Protein AF-A0A9E3R095-F1 (afdb_monomer_lite)

Secondary structure (DSSP, 8-state):
--HHHHHHHHHTT-SSSPPPTTT-HHHHSSHHHHHHHHHHHHHHHHHHHHHHHHHTT--EEEEEETTEEEEEEEEGGGTEEEEEEE-HHHHHHHHTSTTTGGGEEEEE-

Foldseek 3Di:
DDPLLLVLLCLCQPPPHRDDCVVCVVSLPDPSNVVSVVLNVVLVVLLVVLLVQVVVVAAWEWADDPQWIWIWDQDPVVRDIDIDIGHPSSVVSSCPHPNSVSRYDPVRD

Radius of gyration: 14.87 Å; chains: 1;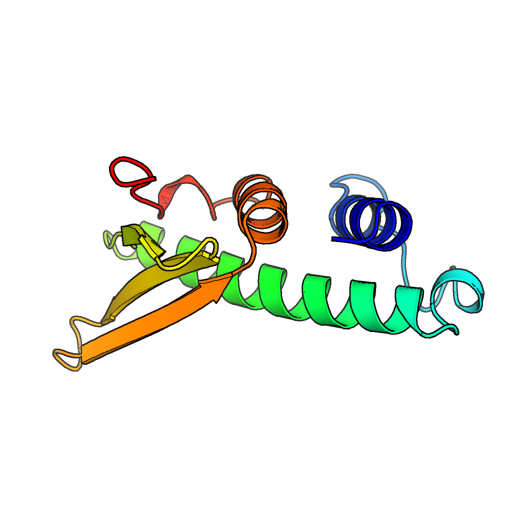 bounding box: 36×27×40 Å

Sequence (109 aa):
MDPFVRQLVERLHEAGAPMSRNKHFHAFDNPLGRQALTISKRLRAFAQVLAKLSRDGGAAKARRVDGAIEIELALPAVKGRRVTRFEPEELELLCAMPGARDALDLTAL

pLDDT: mean 89.21, std 6.06, range [69.12, 95.56]

Structure (mmCIF, N/CA/C/O backbone):
data_AF-A0A9E3R095-F1
#
_entry.id   AF-A0A9E3R095-F1
#
loop_
_atom_site.group_PDB
_atom_site.id
_atom_site.type_symbol
_atom_site.label_atom_id
_atom_site.label_alt_id
_atom_site.label_comp_id
_atom_site.label_asym_id
_atom_site.label_entity_id
_atom_site.label_seq_id
_atom_site.pdbx_PDB_ins_code
_atom_site.Cartn_x
_atom_site.Cartn_y
_atom_site.Cartn_z
_atom_site.occupancy
_atom_site.B_iso_or_equiv
_atom_site.auth_seq_id
_atom_site.auth_comp_id
_atom_site.auth_asym_id
_atom_site.auth_atom_id
_atom_site.pdbx_PDB_model_num
ATOM 1 N N . MET A 1 1 ? 2.515 -12.180 -8.408 1.00 89.69 1 MET A N 1
ATOM 2 C CA . MET A 1 1 ? 2.831 -10.987 -9.242 1.00 89.69 1 MET A CA 1
ATOM 3 C C . MET A 1 1 ? 3.909 -11.332 -10.271 1.00 89.69 1 MET A C 1
ATOM 5 O O . MET A 1 1 ? 4.797 -12.107 -9.948 1.00 89.69 1 MET A O 1
ATOM 9 N N . ASP A 1 2 ? 3.857 -10.771 -11.485 1.00 94.06 2 ASP A N 1
ATOM 10 C CA . ASP A 1 2 ? 4.937 -10.927 -12.476 1.00 94.06 2 ASP A CA 1
ATOM 11 C C . ASP A 1 2 ? 6.267 -10.300 -11.969 1.00 94.06 2 ASP A C 1
ATOM 13 O O . ASP A 1 2 ? 6.241 -9.164 -11.477 1.00 94.06 2 ASP A O 1
ATOM 17 N N . PRO A 1 3 ? 7.425 -10.991 -12.058 1.00 93.69 3 PRO A N 1
ATOM 18 C CA . PRO A 1 3 ? 8.695 -10.485 -11.524 1.00 93.69 3 PRO A CA 1
ATOM 19 C C . PRO A 1 3 ? 9.166 -9.161 -12.140 1.00 93.69 3 PRO A C 1
ATOM 21 O O . PRO A 1 3 ? 9.710 -8.315 -11.428 1.00 93.69 3 PRO A O 1
ATOM 24 N N . PHE A 1 4 ? 8.930 -8.945 -13.438 1.00 91.56 4 PHE A N 1
ATOM 25 C CA . PHE A 1 4 ? 9.289 -7.695 -14.109 1.00 91.56 4 PHE A CA 1
ATOM 26 C C . PHE A 1 4 ? 8.412 -6.542 -13.611 1.00 91.56 4 PHE A C 1
ATOM 28 O O . PHE A 1 4 ? 8.914 -5.454 -13.319 1.00 91.56 4 PHE A O 1
ATOM 35 N N . VAL A 1 5 ? 7.112 -6.793 -13.422 1.00 94.00 5 VAL A N 1
ATOM 36 C CA . VAL A 1 5 ? 6.195 -5.823 -12.799 1.00 94.00 5 VAL A CA 1
ATOM 37 C C . VAL A 1 5 ? 6.659 -5.465 -11.389 1.00 94.00 5 VAL A C 1
ATOM 39 O O . VAL A 1 5 ? 6.720 -4.277 -11.065 1.00 94.00 5 VAL A O 1
ATOM 42 N N . ARG A 1 6 ? 7.030 -6.457 -10.567 1.00 94.38 6 ARG A N 1
ATOM 43 C CA . ARG A 1 6 ? 7.548 -6.219 -9.210 1.00 94.38 6 ARG A CA 1
ATOM 44 C C . ARG A 1 6 ? 8.770 -5.305 -9.236 1.00 94.38 6 ARG A C 1
ATOM 46 O O . ARG A 1 6 ? 8.768 -4.272 -8.567 1.00 94.38 6 ARG A O 1
ATOM 53 N N . GLN A 1 7 ? 9.765 -5.641 -10.054 1.00 92.50 7 GLN A N 1
ATOM 54 C CA . GLN A 1 7 ? 10.998 -4.866 -10.173 1.00 92.50 7 GLN A CA 1
ATOM 55 C C . GLN A 1 7 ? 10.721 -3.420 -10.608 1.00 92.50 7 GLN A C 1
ATOM 57 O O . GLN A 1 7 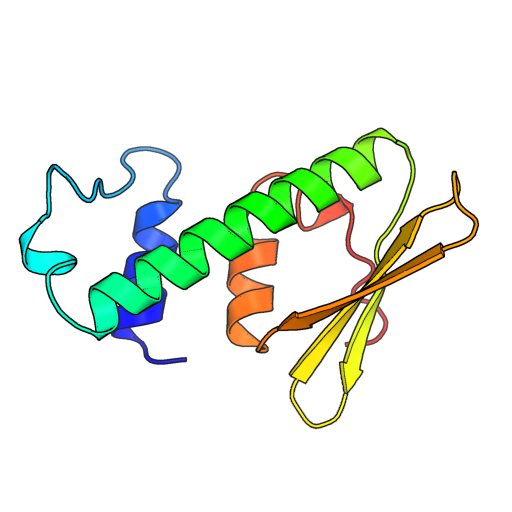? 11.298 -2.483 -10.057 1.00 92.50 7 GLN A O 1
ATOM 62 N N . LEU A 1 8 ? 9.804 -3.206 -11.559 1.00 93.06 8 LEU A N 1
ATOM 63 C CA . LEU A 1 8 ? 9.395 -1.857 -11.956 1.00 93.06 8 LEU A CA 1
ATOM 64 C C . LEU A 1 8 ? 8.735 -1.089 -10.804 1.00 93.06 8 LEU A C 1
ATOM 66 O O . LEU A 1 8 ? 9.005 0.101 -10.637 1.00 93.06 8 LEU A O 1
ATOM 70 N N . VAL A 1 9 ? 7.886 -1.738 -10.000 1.00 93.44 9 VAL A N 1
ATOM 71 C CA . VAL A 1 9 ? 7.260 -1.098 -8.833 1.00 93.44 9 VAL A CA 1
ATOM 72 C C . VAL A 1 9 ? 8.304 -0.725 -7.782 1.00 93.44 9 VAL A C 1
ATOM 74 O O . VAL A 1 9 ? 8.246 0.389 -7.264 1.00 93.44 9 VAL A O 1
ATOM 77 N N . GLU A 1 10 ? 9.276 -1.588 -7.497 1.00 92.25 10 GLU A N 1
ATOM 78 C CA . GLU A 1 10 ? 10.378 -1.293 -6.568 1.00 92.25 10 GLU A CA 1
ATOM 79 C C . GLU A 1 10 ? 11.201 -0.089 -7.055 1.00 92.25 10 GLU A C 1
ATOM 81 O O . GLU A 1 10 ? 11.386 0.882 -6.320 1.00 92.25 10 GLU A O 1
ATOM 86 N N . ARG A 1 11 ? 11.586 -0.073 -8.339 1.00 90.94 11 ARG A N 1
ATOM 87 C CA . ARG A 1 11 ? 12.321 1.045 -8.962 1.00 90.94 11 ARG A CA 1
ATOM 88 C C . ARG A 1 11 ? 11.542 2.361 -8.986 1.00 90.94 11 ARG A C 1
ATOM 90 O O . ARG A 1 11 ? 12.141 3.435 -8.984 1.00 90.94 11 ARG A O 1
ATOM 97 N N . LEU A 1 12 ? 10.211 2.309 -9.005 1.00 89.69 12 LEU A N 1
ATOM 98 C CA . LEU A 1 12 ? 9.351 3.494 -8.902 1.00 89.69 12 LEU A CA 1
ATOM 99 C C . LEU A 1 12 ? 9.322 4.105 -7.487 1.00 89.69 12 LEU A C 1
ATOM 101 O O . LEU A 1 12 ? 8.856 5.239 -7.341 1.00 89.69 12 LEU A O 1
ATOM 105 N N . HIS A 1 13 ? 9.784 3.379 -6.462 1.00 86.38 13 HIS A N 1
ATOM 106 C CA . HIS A 1 13 ? 9.791 3.811 -5.056 1.00 86.38 13 HIS A CA 1
ATOM 107 C C . HIS A 1 13 ? 11.197 3.917 -4.445 1.00 86.38 13 HIS A C 1
ATOM 109 O O . HIS A 1 13 ? 11.322 4.216 -3.260 1.00 86.38 13 HIS A O 1
ATOM 115 N N . GLU A 1 14 ? 12.250 3.716 -5.236 1.00 85.19 14 GLU A N 1
ATOM 116 C CA . GLU A 1 14 ? 13.641 3.833 -4.797 1.00 85.19 14 GLU A CA 1
ATOM 117 C C . GLU A 1 14 ? 13.956 5.264 -4.307 1.00 85.19 14 GLU A C 1
ATOM 119 O O . GLU A 1 14 ? 13.746 6.242 -5.028 1.00 85.19 14 GLU A O 1
ATOM 124 N N . ALA A 1 15 ? 14.460 5.396 -3.073 1.00 69.12 15 ALA A N 1
ATOM 125 C CA . ALA A 1 15 ? 14.556 6.672 -2.350 1.00 69.12 15 ALA A CA 1
ATOM 126 C C . ALA A 1 15 ? 15.604 7.674 -2.891 1.00 69.12 15 ALA A C 1
ATOM 128 O O . ALA A 1 15 ? 15.653 8.806 -2.419 1.00 69.12 15 ALA A O 1
ATOM 129 N N . GLY A 1 16 ? 16.425 7.295 -3.877 1.00 70.88 16 GLY A N 1
ATOM 130 C CA . GLY A 1 16 ? 17.493 8.150 -4.421 1.00 70.88 16 GLY A CA 1
ATOM 131 C C . GLY A 1 16 ? 17.308 8.584 -5.877 1.00 70.88 16 GLY A C 1
ATOM 132 O O . GLY A 1 16 ? 17.678 9.696 -6.246 1.00 70.88 16 GLY A O 1
ATOM 133 N N . ALA A 1 17 ? 16.732 7.726 -6.718 1.00 69.31 17 ALA A N 1
ATOM 134 C CA . ALA A 1 17 ? 16.595 7.982 -8.151 1.00 69.31 17 ALA A CA 1
ATOM 135 C C . ALA A 1 17 ? 15.422 7.180 -8.737 1.00 69.31 17 ALA A C 1
ATOM 137 O O . ALA A 1 17 ? 15.639 6.250 -9.517 1.00 69.31 17 ALA A O 1
ATOM 138 N N . PRO A 1 18 ? 14.170 7.509 -8.375 1.00 77.50 18 PRO A N 1
ATOM 139 C CA . PRO A 1 18 ? 13.028 6.743 -8.842 1.00 77.50 18 PRO A CA 1
ATOM 140 C C . PRO A 1 18 ? 12.947 6.792 -10.369 1.00 77.50 18 PRO A C 1
ATOM 142 O O . PRO A 1 18 ? 13.115 7.850 -10.995 1.00 77.50 18 PRO A O 1
ATOM 145 N N . MET A 1 19 ? 12.642 5.649 -10.985 1.00 83.25 19 MET A N 1
ATOM 146 C CA . MET A 1 19 ? 12.341 5.628 -12.412 1.00 83.25 19 MET A CA 1
ATOM 147 C C . MET A 1 19 ? 11.176 6.580 -12.694 1.00 83.25 19 MET A C 1
ATOM 149 O O . MET A 1 19 ? 10.122 6.523 -12.072 1.00 83.25 19 MET A O 1
ATOM 153 N N . SER A 1 20 ? 11.347 7.470 -13.667 1.00 79.06 20 SER A N 1
ATOM 154 C CA . SER A 1 20 ? 10.254 8.311 -14.158 1.00 79.06 20 SER A CA 1
ATOM 155 C C . SER A 1 20 ? 9.697 7.735 -15.447 1.00 79.06 20 SER A C 1
ATOM 157 O O . SER A 1 20 ? 10.471 7.416 -16.353 1.00 79.06 20 SER A O 1
ATOM 159 N N . ARG A 1 21 ? 8.363 7.695 -15.568 1.00 79.00 21 ARG A N 1
ATOM 160 C CA . ARG A 1 21 ? 7.680 7.363 -16.827 1.00 79.00 21 ARG A CA 1
ATOM 161 C C . ARG A 1 21 ? 8.186 8.220 -17.982 1.00 79.00 21 ARG A C 1
ATOM 163 O O . ARG A 1 21 ? 8.407 7.711 -19.069 1.00 79.00 21 ARG A O 1
ATOM 170 N N . ASN A 1 22 ? 8.380 9.514 -17.737 1.00 81.75 22 ASN A N 1
ATOM 171 C CA . ASN A 1 22 ? 8.764 10.458 -18.784 1.00 81.75 22 ASN A CA 1
ATOM 172 C C . ASN A 1 22 ? 10.215 10.251 -19.240 1.00 81.75 22 ASN A C 1
ATOM 174 O O . ASN A 1 22 ? 10.517 10.492 -20.400 1.00 81.75 22 ASN A O 1
ATOM 178 N N . LYS A 1 23 ? 11.100 9.780 -18.349 1.00 82.81 23 LYS A N 1
ATOM 179 C CA . LYS A 1 23 ? 12.498 9.462 -18.692 1.00 82.81 23 LYS A CA 1
ATOM 180 C C . LYS A 1 23 ? 12.658 8.065 -19.302 1.00 82.81 23 LYS A C 1
ATOM 182 O O . LYS A 1 23 ? 13.569 7.853 -20.087 1.00 82.81 23 LYS A O 1
ATOM 187 N N . HIS A 1 24 ? 11.772 7.129 -18.962 1.00 85.62 24 HIS A N 1
ATOM 188 C CA . HIS A 1 24 ? 11.864 5.720 -19.359 1.00 85.62 24 HIS A CA 1
ATOM 189 C C . HIS A 1 24 ? 10.598 5.261 -20.089 1.00 85.62 24 HIS A C 1
ATOM 191 O O . HIS A 1 24 ? 10.035 4.220 -19.760 1.00 85.62 24 HIS A O 1
ATOM 197 N N . PHE A 1 25 ? 10.125 6.048 -21.060 1.00 85.00 25 PHE A N 1
ATOM 198 C CA . PHE A 1 25 ? 8.856 5.801 -21.752 1.00 85.00 25 PHE A CA 1
ATOM 199 C C . PHE A 1 25 ? 8.726 4.356 -22.260 1.00 85.00 25 PHE A C 1
ATOM 201 O O . PHE A 1 25 ? 7.742 3.693 -21.948 1.00 85.00 25 PHE A O 1
ATOM 208 N N . HIS A 1 26 ? 9.754 3.831 -22.934 1.00 85.06 26 HIS A N 1
ATOM 209 C CA . HIS A 1 26 ? 9.751 2.471 -23.488 1.00 85.06 26 HIS A CA 1
ATOM 210 C C . HIS A 1 26 ? 9.582 1.365 -22.435 1.00 85.06 26 HIS A C 1
ATOM 212 O O . HIS A 1 26 ? 8.958 0.345 -22.715 1.00 85.06 26 HIS A O 1
ATOM 218 N N . ALA A 1 27 ? 10.069 1.572 -21.206 1.00 82.12 27 ALA A N 1
ATOM 219 C CA . ALA A 1 27 ? 9.875 0.615 -20.116 1.00 82.12 27 ALA A CA 1
ATOM 220 C C . ALA A 1 27 ? 8.402 0.534 -19.671 1.00 82.12 27 ALA A C 1
ATOM 222 O O . ALA A 1 27 ? 7.970 -0.488 -19.139 1.00 82.12 27 ALA A O 1
ATOM 223 N N . PHE A 1 28 ? 7.626 1.597 -19.912 1.00 87.88 28 PHE A N 1
ATOM 224 C CA . PHE A 1 28 ? 6.226 1.712 -19.505 1.00 87.88 28 PHE A CA 1
ATOM 225 C C . PHE A 1 28 ? 5.219 1.627 -20.657 1.00 87.88 28 PHE A C 1
ATOM 227 O O . PHE A 1 28 ? 4.024 1.483 -20.394 1.00 87.88 28 PHE A O 1
ATOM 234 N N . ASP A 1 29 ? 5.666 1.684 -21.913 1.00 89.88 29 ASP A N 1
ATOM 235 C CA . ASP A 1 29 ? 4.802 1.572 -23.092 1.00 89.88 29 ASP A CA 1
ATOM 236 C C . ASP A 1 29 ? 4.550 0.115 -23.511 1.00 89.88 29 ASP A C 1
ATOM 238 O O . ASP A 1 29 ? 4.675 -0.284 -24.662 1.00 89.88 29 ASP A O 1
ATOM 242 N N . ASN A 1 30 ? 4.212 -0.711 -22.527 1.00 91.75 30 ASN A N 1
ATOM 243 C CA 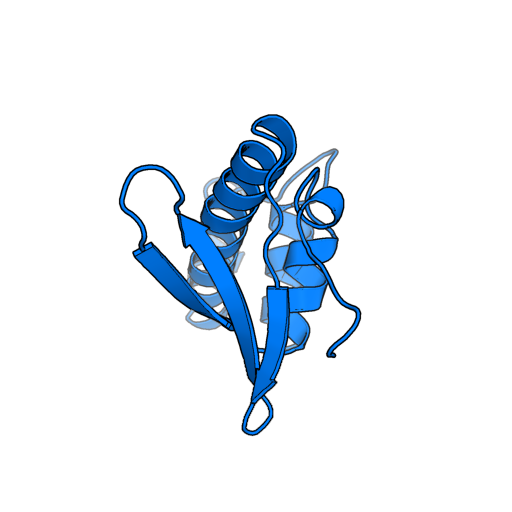. ASN A 1 30 ? 3.793 -2.096 -22.702 1.00 91.75 30 ASN A CA 1
ATOM 244 C C . ASN A 1 30 ? 2.797 -2.468 -21.581 1.00 91.75 3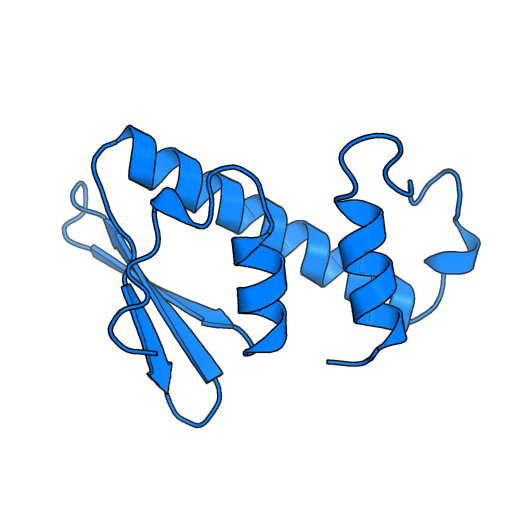0 ASN A C 1
ATOM 246 O O . ASN A 1 30 ? 2.699 -1.737 -20.585 1.00 91.75 30 ASN A O 1
ATOM 250 N N . PRO A 1 31 ? 2.034 -3.572 -21.707 1.00 94.88 31 PRO A N 1
ATOM 251 C CA . PRO A 1 31 ? 1.024 -3.947 -20.714 1.00 94.88 31 PRO A CA 1
ATOM 252 C C . PRO A 1 31 ? 1.572 -4.086 -19.285 1.00 94.88 31 PRO A C 1
ATOM 254 O O . PRO A 1 31 ? 0.968 -3.555 -18.352 1.00 94.88 31 PRO A O 1
ATOM 257 N N . LEU A 1 32 ? 2.743 -4.710 -19.114 1.00 93.56 32 LEU A N 1
ATOM 258 C CA . LEU A 1 32 ? 3.371 -4.924 -17.804 1.00 93.56 32 LEU A CA 1
ATOM 259 C C . LEU A 1 32 ? 3.828 -3.604 -17.168 1.00 93.56 32 LEU A C 1
ATOM 261 O O . LEU A 1 32 ? 3.612 -3.358 -15.983 1.00 93.56 32 LEU A O 1
ATOM 265 N N . GLY A 1 33 ? 4.385 -2.696 -17.965 1.00 92.81 33 GLY A N 1
ATOM 266 C CA . GLY A 1 33 ? 4.766 -1.362 -17.519 1.00 92.81 33 GLY A CA 1
ATOM 267 C C . GLY A 1 33 ? 3.565 -0.519 -17.077 1.00 92.81 33 GLY A C 1
ATOM 268 O O . GLY A 1 33 ? 3.598 0.129 -16.026 1.00 92.81 33 GLY A O 1
ATOM 269 N N . ARG A 1 34 ? 2.453 -0.570 -17.821 1.00 93.56 34 ARG A N 1
ATOM 270 C CA . ARG A 1 34 ? 1.192 0.092 -17.429 1.00 93.56 34 ARG A CA 1
ATOM 271 C C . ARG A 1 34 ? 0.601 -0.518 -16.154 1.00 93.56 34 ARG A C 1
ATOM 273 O O . ARG A 1 34 ? 0.089 0.220 -15.304 1.00 93.56 34 ARG A O 1
ATOM 280 N N . GLN A 1 35 ? 0.713 -1.836 -15.987 1.00 94.88 35 GLN A N 1
ATOM 281 C CA . GLN A 1 35 ? 0.327 -2.533 -14.761 1.00 94.88 35 GLN A CA 1
ATOM 282 C C . GLN A 1 35 ? 1.175 -2.071 -13.567 1.00 94.88 35 GLN A C 1
ATOM 284 O O . GLN A 1 35 ? 0.608 -1.681 -12.544 1.00 94.88 35 GLN A O 1
ATOM 289 N N . ALA A 1 36 ? 2.502 -2.005 -13.710 1.00 94.69 36 ALA A N 1
ATOM 290 C CA . ALA A 1 36 ? 3.404 -1.516 -12.665 1.00 94.69 36 ALA A CA 1
ATOM 291 C C . ALA A 1 36 ? 3.065 -0.080 -12.230 1.00 94.69 36 ALA A C 1
ATOM 293 O O . ALA A 1 36 ? 2.999 0.212 -11.036 1.00 94.69 36 ALA A O 1
ATOM 294 N N . LEU A 1 37 ? 2.758 0.815 -13.178 1.00 93.56 37 LEU A N 1
ATOM 295 C CA . LEU A 1 37 ? 2.307 2.177 -12.861 1.00 93.56 37 LEU A CA 1
ATOM 296 C C . LEU A 1 37 ? 0.986 2.193 -12.085 1.00 93.56 37 LEU A C 1
ATOM 298 O O . LEU A 1 37 ? 0.814 3.014 -11.183 1.00 93.56 37 LEU A O 1
ATOM 302 N N . THR A 1 38 ? 0.050 1.313 -12.436 1.00 94.69 38 THR A N 1
ATOM 303 C CA . THR A 1 38 ? -1.255 1.214 -11.767 1.00 94.69 38 THR A CA 1
ATOM 304 C C . THR A 1 38 ? -1.094 0.732 -10.328 1.00 94.69 38 THR A C 1
ATOM 306 O O . THR A 1 38 ? -1.598 1.377 -9.405 1.00 94.69 38 THR A O 1
ATOM 309 N N . ILE A 1 39 ? -0.319 -0.338 -10.127 1.00 94.94 39 ILE A N 1
ATOM 310 C CA . ILE A 1 39 ? 0.010 -0.872 -8.801 1.00 94.94 39 ILE A CA 1
ATOM 311 C C . ILE A 1 39 ? 0.737 0.195 -7.980 1.00 94.94 39 ILE A C 1
ATOM 313 O O . ILE A 1 39 ? 0.291 0.520 -6.884 1.00 94.94 39 ILE A O 1
ATOM 317 N N . SER A 1 40 ? 1.782 0.818 -8.533 1.00 93.81 40 SER A N 1
ATOM 318 C CA . SER A 1 40 ? 2.559 1.858 -7.847 1.00 93.81 40 SER A CA 1
ATOM 319 C C . SER A 1 40 ? 1.690 3.024 -7.375 1.00 93.81 40 SER A C 1
ATOM 321 O O . SER A 1 40 ? 1.776 3.423 -6.214 1.00 93.81 40 SER A O 1
ATOM 323 N N . LYS A 1 41 ? 0.812 3.552 -8.238 1.00 93.44 41 LYS A N 1
ATOM 324 C CA . LYS A 1 41 ? -0.104 4.642 -7.867 1.00 93.44 41 LYS A CA 1
ATOM 325 C C . LYS A 1 41 ? -1.036 4.238 -6.729 1.00 93.44 41 LYS A C 1
ATOM 327 O O . LYS A 1 41 ? -1.203 5.010 -5.786 1.00 93.44 41 LYS A O 1
ATOM 332 N N . ARG A 1 42 ? -1.630 3.043 -6.811 1.00 94.81 42 ARG A N 1
ATOM 333 C CA . ARG A 1 42 ? -2.542 2.529 -5.783 1.00 94.81 42 ARG A CA 1
ATOM 334 C C . ARG A 1 42 ? -1.821 2.328 -4.450 1.00 94.81 42 ARG A C 1
ATOM 336 O O . ARG A 1 42 ? -2.325 2.790 -3.431 1.00 94.81 42 ARG A O 1
ATOM 343 N N . LEU A 1 43 ? -0.646 1.693 -4.462 1.00 94.56 43 LEU A N 1
ATOM 344 C CA . LEU A 1 43 ? 0.152 1.454 -3.258 1.00 94.56 43 LEU A CA 1
ATOM 345 C C . LEU A 1 43 ? 0.575 2.767 -2.597 1.00 94.56 43 LEU A C 1
ATOM 347 O O . LEU A 1 43 ? 0.374 2.928 -1.400 1.00 94.56 43 LEU A O 1
ATOM 351 N N . ARG A 1 44 ? 1.050 3.747 -3.374 1.00 93.38 44 ARG A N 1
ATOM 352 C CA . ARG A 1 44 ? 1.408 5.073 -2.851 1.00 93.38 44 ARG A CA 1
ATOM 353 C C . ARG A 1 44 ? 0.221 5.782 -2.205 1.00 93.38 44 ARG A C 1
ATOM 355 O O . ARG A 1 44 ? 0.357 6.328 -1.114 1.00 93.38 44 ARG A O 1
ATOM 362 N N . ALA A 1 45 ? -0.935 5.779 -2.869 1.00 92.94 45 ALA A N 1
ATOM 363 C CA . ALA A 1 45 ? -2.144 6.388 -2.321 1.00 92.94 45 ALA A CA 1
ATOM 364 C C . ALA A 1 45 ? -2.563 5.711 -1.006 1.00 92.94 45 ALA A C 1
ATOM 366 O O . ALA A 1 45 ? -2.931 6.389 -0.050 1.00 92.94 45 ALA A O 1
ATOM 367 N N . PHE A 1 46 ? -2.461 4.383 -0.929 1.00 94.44 46 PHE A N 1
ATOM 368 C CA . PHE A 1 46 ? -2.795 3.641 0.283 1.00 94.44 46 PHE A CA 1
ATOM 369 C C . PHE A 1 46 ? -1.766 3.844 1.405 1.00 94.44 46 PHE A C 1
ATOM 371 O O . PHE A 1 46 ? -2.153 4.067 2.548 1.00 94.44 46 PHE A O 1
ATOM 378 N N . ALA A 1 47 ? -0.470 3.875 1.089 1.00 93.69 47 ALA A N 1
ATOM 379 C CA . ALA A 1 47 ? 0.596 4.198 2.037 1.00 93.69 47 ALA A CA 1
ATOM 380 C C . ALA A 1 47 ? 0.395 5.583 2.670 1.00 93.69 47 ALA A C 1
ATOM 382 O O . ALA A 1 47 ? 0.550 5.737 3.875 1.00 93.69 47 ALA A O 1
ATOM 383 N N . GLN A 1 48 ? -0.032 6.583 1.889 1.00 92.81 48 GLN A N 1
ATOM 384 C CA . GLN A 1 48 ? -0.377 7.908 2.420 1.00 92.81 48 GLN A CA 1
ATOM 385 C C . GLN A 1 48 ? -1.562 7.862 3.394 1.00 92.81 48 GLN A C 1
ATOM 387 O O . GLN A 1 48 ? -1.562 8.578 4.397 1.00 92.81 48 GLN A O 1
ATOM 392 N N . VAL A 1 49 ? -2.563 7.018 3.119 1.00 92.25 49 VAL A N 1
ATOM 393 C CA . VAL A 1 49 ? -3.695 6.796 4.031 1.00 92.25 49 VAL A CA 1
ATOM 394 C C . VAL A 1 49 ? -3.223 6.141 5.328 1.00 92.25 49 VAL A C 1
ATOM 396 O O . VAL A 1 49 ? -3.595 6.615 6.396 1.00 92.25 49 VAL A O 1
ATOM 399 N N . LEU A 1 50 ? -2.377 5.112 5.249 1.00 92.12 50 LEU A N 1
ATOM 400 C CA . LEU A 1 50 ? -1.802 4.439 6.418 1.00 92.12 50 LEU A CA 1
ATOM 401 C C . LEU A 1 50 ? -0.936 5.386 7.255 1.00 92.12 50 LEU A C 1
ATOM 403 O O . LEU A 1 50 ? -1.142 5.501 8.459 1.00 92.12 50 LEU A O 1
ATOM 407 N N . ALA A 1 51 ? -0.048 6.149 6.621 1.00 91.19 51 ALA A N 1
ATOM 408 C CA . ALA A 1 51 ? 0.783 7.132 7.309 1.00 91.19 51 ALA A CA 1
ATOM 409 C C . ALA A 1 51 ? -0.060 8.227 7.988 1.00 91.19 51 ALA A C 1
ATOM 411 O O . ALA A 1 51 ? 0.273 8.699 9.074 1.00 91.19 51 ALA A O 1
ATOM 412 N N . LYS A 1 52 ? -1.177 8.646 7.375 1.00 90.31 52 LYS A N 1
ATOM 413 C CA . LYS A 1 52 ? -2.135 9.544 8.031 1.00 90.31 52 LYS A CA 1
ATOM 414 C C . LYS A 1 52 ? -2.803 8.861 9.227 1.00 90.31 52 LYS A C 1
ATOM 416 O O . LYS A 1 52 ? -2.826 9.449 10.299 1.00 90.31 52 LYS A O 1
ATOM 421 N N . LEU A 1 53 ? -3.291 7.635 9.051 1.00 88.75 53 LEU A N 1
ATOM 422 C CA . LEU A 1 53 ? -3.952 6.868 10.104 1.00 88.75 53 LEU A CA 1
ATOM 423 C C . LEU A 1 53 ? -3.049 6.699 11.334 1.00 88.75 53 LEU A C 1
ATOM 425 O O . LEU A 1 53 ? -3.507 6.943 12.443 1.00 88.75 53 LEU A O 1
ATOM 429 N N . SER A 1 54 ? -1.773 6.360 11.129 1.00 88.50 54 SER A N 1
ATOM 430 C CA . SER A 1 54 ? -0.782 6.240 12.206 1.00 88.50 54 SER A CA 1
ATOM 431 C C . SER A 1 54 ? -0.548 7.572 12.929 1.00 88.50 54 SER A C 1
ATOM 433 O O . SER A 1 54 ? -0.583 7.611 14.157 1.00 88.50 54 SER A O 1
ATOM 435 N N . ARG A 1 55 ? -0.402 8.690 12.196 1.00 88.88 55 ARG A N 1
ATOM 436 C CA . ARG A 1 55 ? -0.280 10.031 12.807 1.00 88.88 55 ARG A CA 1
ATOM 437 C C . ARG A 1 55 ? -1.502 10.428 13.635 1.00 88.88 55 ARG A C 1
ATOM 439 O O . ARG A 1 55 ? -1.345 11.111 14.641 1.00 88.88 55 ARG A O 1
ATOM 446 N N . ASP A 1 56 ? -2.685 9.980 13.231 1.00 87.50 56 ASP A N 1
ATOM 447 C CA . ASP A 1 56 ? -3.943 10.217 13.943 1.00 87.50 56 ASP A CA 1
ATOM 448 C C . ASP A 1 56 ? -4.149 9.222 15.118 1.00 87.50 56 ASP A C 1
ATOM 450 O O . ASP A 1 56 ? -5.201 9.225 15.756 1.00 87.50 56 ASP A O 1
ATOM 454 N N . GLY A 1 57 ? -3.161 8.361 15.414 1.00 84.88 57 GLY A N 1
ATOM 455 C CA . GLY A 1 57 ? -3.198 7.372 16.501 1.00 84.88 57 GLY A CA 1
ATOM 456 C C . GLY A 1 57 ? -4.018 6.114 16.194 1.00 84.88 57 GLY A C 1
ATOM 457 O O . GLY A 1 57 ? -4.334 5.342 17.098 1.00 84.88 57 GLY A O 1
ATOM 458 N N . GLY A 1 58 ? -4.403 5.913 14.934 1.00 85.38 58 GLY A N 1
ATOM 459 C CA . GLY A 1 58 ? -5.142 4.745 14.471 1.00 85.38 58 GLY A CA 1
ATOM 460 C C . GLY A 1 58 ? -4.240 3.619 13.964 1.00 85.38 58 GLY A C 1
ATOM 461 O O . GLY A 1 58 ? -3.069 3.816 13.650 1.00 85.38 58 GLY A O 1
ATOM 462 N N . ALA A 1 59 ? -4.832 2.435 13.814 1.00 87.19 59 ALA A N 1
ATOM 463 C CA . ALA A 1 59 ? -4.187 1.269 13.222 1.00 87.19 59 ALA A CA 1
ATOM 464 C C . ALA A 1 59 ? -5.129 0.563 12.239 1.00 87.19 59 ALA A C 1
ATOM 466 O O . ALA A 1 59 ? -6.355 0.559 12.402 1.00 87.19 59 ALA A O 1
ATOM 467 N N . ALA A 1 60 ? -4.538 -0.029 11.211 1.00 92.62 60 ALA A N 1
ATOM 468 C CA . ALA A 1 60 ? -5.178 -0.876 10.224 1.00 92.62 60 ALA A CA 1
ATOM 469 C C . ALA A 1 60 ? -4.878 -2.339 10.544 1.00 92.62 60 ALA A C 1
ATOM 471 O O . ALA A 1 60 ? -3.761 -2.664 10.934 1.00 92.62 60 ALA A O 1
ATOM 472 N N . LYS A 1 61 ? -5.848 -3.231 10.355 1.00 93.88 61 LYS A N 1
ATOM 473 C CA . LYS A 1 61 ? -5.661 -4.666 10.602 1.00 93.88 61 LYS A CA 1
ATOM 474 C C . LYS A 1 61 ? -5.482 -5.398 9.289 1.00 93.88 61 LYS A C 1
ATOM 476 O O . LYS A 1 61 ? -6.351 -5.293 8.425 1.00 93.88 61 LYS A O 1
ATOM 481 N N . ALA A 1 62 ? -4.389 -6.135 9.148 1.00 93.94 62 ALA A N 1
ATOM 482 C CA . ALA A 1 62 ? -4.165 -7.014 8.013 1.00 93.94 62 ALA A CA 1
ATOM 483 C C . ALA A 1 62 ? -4.514 -8.456 8.400 1.00 93.94 62 ALA A C 1
ATOM 485 O O . ALA A 1 62 ? -4.142 -8.922 9.476 1.00 93.94 62 ALA A O 1
ATOM 486 N N . ARG A 1 63 ? -5.235 -9.162 7.529 1.00 94.19 63 ARG A N 1
ATOM 487 C CA . ARG A 1 63 ? -5.558 -10.584 7.701 1.00 94.19 63 ARG A CA 1
ATOM 488 C C . ARG A 1 63 ? -5.536 -11.317 6.370 1.00 94.19 63 ARG A C 1
ATOM 490 O O . ARG A 1 63 ? -5.823 -10.719 5.331 1.00 94.19 63 ARG A O 1
ATOM 497 N N . ARG A 1 64 ? -5.260 -12.618 6.402 1.00 93.94 64 ARG A N 1
ATOM 498 C CA . ARG A 1 64 ? -5.321 -13.468 5.210 1.00 93.94 64 ARG A CA 1
ATOM 499 C C . ARG A 1 64 ? -6.729 -14.032 5.000 1.00 93.94 64 ARG A C 1
ATOM 501 O O . ARG A 1 64 ? -7.310 -14.596 5.923 1.00 93.94 64 ARG A O 1
ATOM 508 N N . VAL A 1 65 ? -7.277 -13.876 3.795 1.00 93.00 65 VAL A N 1
ATOM 509 C CA . VAL A 1 65 ? -8.612 -14.360 3.395 1.00 93.00 65 VAL A CA 1
ATOM 510 C C . VAL A 1 65 ? -8.527 -14.907 1.975 1.00 93.00 65 VAL A C 1
ATOM 512 O O . VAL A 1 65 ? -8.137 -14.182 1.064 1.00 93.00 65 VAL A O 1
ATOM 515 N N . ASP A 1 66 ? -8.865 -16.185 1.791 1.00 90.69 66 ASP A N 1
ATOM 516 C CA . ASP A 1 66 ? -8.892 -16.864 0.484 1.00 90.69 66 ASP A CA 1
ATOM 517 C C . ASP A 1 66 ? -7.606 -16.681 -0.348 1.00 90.69 66 ASP A C 1
ATOM 519 O O . ASP A 1 66 ? -7.636 -16.488 -1.560 1.00 90.69 66 ASP A O 1
ATOM 523 N N . GLY A 1 67 ? -6.447 -16.702 0.320 1.00 87.75 67 GLY A N 1
ATOM 524 C CA . GLY A 1 67 ? -5.135 -16.526 -0.313 1.00 87.75 67 GLY A CA 1
ATOM 525 C C . GLY A 1 67 ? -4.692 -15.070 -0.498 1.00 87.75 67 GLY A C 1
ATOM 526 O O . GLY A 1 67 ? -3.487 -14.842 -0.602 1.00 87.75 67 GLY A O 1
ATOM 527 N N . ALA A 1 68 ? -5.615 -14.108 -0.427 1.00 92.62 68 ALA A N 1
ATOM 528 C CA . ALA A 1 68 ? -5.351 -12.673 -0.491 1.00 92.62 68 ALA A CA 1
ATOM 529 C C . ALA A 1 68 ? -5.176 -12.048 0.904 1.00 92.62 68 ALA A C 1
ATOM 531 O O . ALA A 1 68 ? -5.487 -12.653 1.933 1.00 92.62 68 ALA A O 1
ATOM 532 N N . ILE A 1 69 ? -4.694 -10.807 0.939 1.00 95.06 69 ILE A N 1
ATOM 533 C CA . ILE A 1 69 ? -4.578 -9.991 2.146 1.00 95.06 69 ILE A CA 1
ATOM 534 C C . ILE A 1 69 ? -5.696 -8.953 2.175 1.00 95.06 69 ILE A C 1
ATOM 536 O O . ILE A 1 69 ? -5.797 -8.098 1.298 1.00 95.06 69 ILE A O 1
ATOM 540 N N . GLU A 1 70 ? -6.516 -8.982 3.217 1.00 95.56 70 GLU A N 1
ATOM 541 C CA . GLU A 1 70 ? -7.472 -7.923 3.521 1.00 95.56 70 GLU A CA 1
ATOM 542 C C . GLU A 1 70 ? -6.879 -6.962 4.545 1.00 95.56 70 GLU A C 1
ATOM 544 O O . GLU A 1 70 ? -6.517 -7.369 5.647 1.00 95.56 70 GLU A O 1
ATOM 549 N N . ILE A 1 71 ? -6.824 -5.677 4.194 1.00 94.62 71 ILE A N 1
ATOM 550 C CA . ILE A 1 71 ? -6.477 -4.599 5.119 1.00 94.62 71 ILE A CA 1
ATOM 551 C C . ILE A 1 71 ? -7.751 -3.838 5.479 1.00 94.62 71 ILE A C 1
ATOM 553 O O . ILE A 1 71 ? -8.372 -3.195 4.626 1.00 94.62 71 ILE A O 1
ATOM 557 N N . GLU A 1 72 ? -8.132 -3.906 6.750 1.00 94.12 72 GLU A N 1
ATOM 558 C CA . GLU A 1 72 ? -9.255 -3.181 7.337 1.00 94.12 72 GLU A CA 1
ATOM 559 C C . GLU A 1 72 ? -8.773 -1.869 7.964 1.00 94.12 72 GLU A C 1
ATOM 561 O O . GLU A 1 72 ? -7.972 -1.855 8.898 1.00 94.12 72 GLU A O 1
ATOM 566 N N . LEU A 1 73 ? -9.305 -0.757 7.463 1.00 91.56 73 LEU A N 1
ATOM 567 C CA . LEU A 1 73 ? -9.136 0.582 8.009 1.00 91.56 73 LEU A CA 1
ATOM 568 C C . LEU A 1 73 ? -10.352 0.927 8.871 1.00 91.56 73 LEU A C 1
ATOM 570 O O . LEU A 1 73 ? -11.478 1.000 8.362 1.00 91.56 73 LEU A O 1
ATOM 574 N N . ALA A 1 74 ? -10.130 1.190 10.156 1.00 85.06 74 ALA A N 1
ATOM 575 C CA . ALA A 1 74 ? -11.150 1.785 11.010 1.00 85.06 74 ALA A CA 1
ATOM 576 C C . ALA A 1 74 ? -11.286 3.282 10.688 1.00 85.06 74 ALA A C 1
ATOM 578 O O . ALA A 1 74 ? -10.288 3.995 10.596 1.00 85.06 74 ALA A O 1
ATOM 579 N N . LEU A 1 75 ? -12.520 3.769 10.530 1.00 80.88 75 LEU A N 1
ATOM 580 C CA . LEU A 1 75 ? -12.832 5.183 10.302 1.00 80.88 75 LEU A CA 1
ATOM 581 C C . LEU A 1 75 ? -13.690 5.706 11.470 1.00 80.88 75 LEU A C 1
ATOM 583 O O . LEU A 1 75 ? -14.923 5.717 11.366 1.00 80.88 75 LEU A O 1
ATOM 587 N N . PRO A 1 76 ? -13.068 6.137 12.589 1.00 73.62 76 PRO A N 1
ATOM 588 C CA . PRO A 1 76 ? -13.789 6.484 13.816 1.00 73.62 76 PRO A CA 1
ATOM 589 C C . PRO A 1 76 ? -14.802 7.615 13.623 1.00 73.62 76 PRO A C 1
ATOM 591 O O . PRO A 1 76 ? -15.917 7.531 14.133 1.00 73.62 76 PRO A O 1
ATOM 594 N N . ALA A 1 77 ? -14.448 8.625 12.819 1.00 76.81 77 ALA A N 1
ATOM 595 C CA . ALA A 1 77 ? -15.272 9.810 12.569 1.00 76.81 77 ALA A CA 1
ATOM 596 C C . ALA A 1 77 ? -16.665 9.491 11.998 1.00 76.81 77 ALA A C 1
ATOM 598 O O . ALA A 1 77 ? -17.603 10.253 12.206 1.00 76.81 77 ALA A O 1
ATOM 599 N N . VAL A 1 78 ? -16.810 8.363 11.297 1.00 79.69 78 VAL A N 1
ATOM 600 C CA . VAL A 1 78 ? -18.071 7.941 10.664 1.00 79.69 78 VAL A CA 1
ATOM 601 C C . VAL A 1 78 ? -18.570 6.592 11.185 1.00 79.69 78 VAL A C 1
ATOM 603 O O . VAL A 1 78 ? -19.466 6.005 10.585 1.00 79.69 78 VAL A O 1
ATOM 606 N N . LYS A 1 79 ? -17.982 6.066 12.275 1.00 80.19 79 LYS A N 1
ATOM 607 C CA . LYS A 1 79 ? -18.228 4.698 12.787 1.00 80.19 79 LYS A CA 1
ATOM 608 C C . LYS A 1 79 ? -18.185 3.630 11.679 1.00 80.19 79 LYS A C 1
ATOM 610 O O . LYS A 1 79 ? -18.917 2.644 11.717 1.00 80.19 79 LYS A O 1
ATOM 615 N N . GLY A 1 80 ? -17.334 3.848 10.679 1.00 83.62 80 GLY A N 1
ATOM 616 C CA . GLY A 1 80 ? -17.254 3.037 9.471 1.00 83.62 80 GLY A CA 1
ATOM 617 C C . GLY A 1 80 ? -15.998 2.179 9.430 1.00 83.62 80 GLY A C 1
ATOM 618 O O . GLY A 1 80 ? -15.045 2.387 10.186 1.00 83.62 80 GLY A O 1
ATOM 619 N N . ARG A 1 81 ? -15.990 1.221 8.505 1.00 88.19 81 ARG A N 1
ATOM 620 C CA . ARG A 1 81 ? -14.827 0.391 8.184 1.00 88.19 81 ARG A CA 1
ATOM 621 C C . ARG A 1 81 ? -14.650 0.361 6.679 1.00 88.19 81 ARG A C 1
ATOM 623 O O . ARG A 1 81 ? -15.631 0.281 5.942 1.00 88.19 81 ARG A O 1
ATOM 630 N N . ARG A 1 82 ? -13.404 0.415 6.223 1.00 90.44 82 ARG A N 1
ATOM 631 C CA . ARG A 1 82 ? -13.058 0.229 4.814 1.00 90.44 82 ARG A CA 1
ATOM 632 C C . ARG A 1 82 ? -12.104 -0.943 4.700 1.00 90.44 82 ARG A C 1
ATOM 634 O O . ARG A 1 82 ? -11.022 -0.897 5.267 1.00 90.44 82 ARG A O 1
ATOM 641 N N . VAL A 1 83 ? -12.486 -1.953 3.932 1.00 92.62 83 VAL A N 1
ATOM 642 C CA . VAL A 1 83 ? -11.631 -3.107 3.640 1.00 92.62 83 VAL A CA 1
ATOM 643 C C . VAL A 1 83 ? -11.074 -2.958 2.232 1.00 92.62 83 VAL A C 1
ATOM 645 O O . VAL A 1 83 ? -11.798 -2.589 1.308 1.00 92.62 83 VAL A O 1
ATOM 648 N N . THR A 1 84 ? -9.776 -3.196 2.068 1.00 94.25 84 THR A N 1
ATOM 649 C CA . THR A 1 84 ? -9.109 -3.229 0.760 1.00 94.25 84 THR A CA 1
ATOM 650 C C . THR A 1 84 ? -8.345 -4.538 0.629 1.00 94.25 84 THR A C 1
ATOM 652 O O . THR A 1 84 ? -7.669 -4.946 1.570 1.00 94.25 84 THR A O 1
ATOM 655 N N . ARG A 1 85 ? -8.468 -5.194 -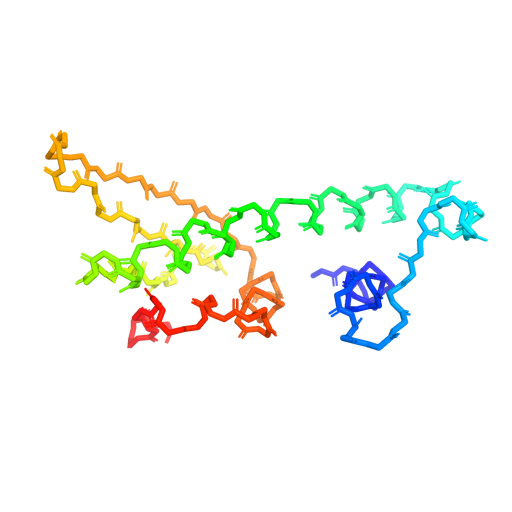0.527 1.00 94.50 85 ARG A N 1
ATOM 656 C CA . ARG A 1 85 ? -7.783 -6.453 -0.834 1.00 94.50 85 ARG A CA 1
ATOM 657 C C . ARG A 1 85 ? -6.484 -6.201 -1.592 1.00 94.50 85 ARG A C 1
ATOM 659 O O . ARG A 1 85 ? -6.455 -5.359 -2.492 1.00 94.50 85 ARG A O 1
ATOM 666 N N . PHE A 1 86 ? -5.458 -6.956 -1.231 1.00 94.06 86 PHE A N 1
ATOM 667 C CA . PHE A 1 86 ? -4.125 -6.949 -1.816 1.00 94.06 86 PHE A CA 1
ATOM 668 C C . PHE A 1 86 ? -3.654 -8.379 -2.048 1.00 94.06 86 PHE A C 1
ATOM 670 O O . PHE A 1 86 ? -3.991 -9.281 -1.281 1.00 94.06 86 PHE A O 1
ATOM 677 N N . GLU A 1 87 ? -2.830 -8.572 -3.069 1.00 94.31 87 GLU A N 1
ATOM 678 C CA . GLU A 1 87 ? -2.037 -9.797 -3.173 1.00 94.31 87 GLU A CA 1
ATOM 679 C C . GLU A 1 87 ? -0.907 -9.792 -2.123 1.00 94.31 87 GLU A C 1
ATOM 681 O O . GLU A 1 87 ? -0.455 -8.712 -1.718 1.00 94.31 87 GLU A O 1
ATOM 686 N N . PRO A 1 88 ? -0.404 -10.959 -1.683 1.00 93.44 88 PRO A N 1
ATOM 687 C CA . PRO A 1 88 ? 0.703 -11.029 -0.726 1.00 93.44 88 PRO A CA 1
ATOM 688 C C . PRO A 1 88 ? 1.933 -10.213 -1.150 1.00 93.44 88 PRO A C 1
ATOM 690 O O . PRO A 1 88 ? 2.495 -9.472 -0.345 1.00 93.44 88 PRO A O 1
ATOM 693 N N . GLU A 1 89 ? 2.308 -10.254 -2.430 1.00 94.19 89 GLU A N 1
ATOM 694 C CA . GLU A 1 89 ? 3.459 -9.499 -2.939 1.00 94.19 89 GLU A CA 1
ATOM 695 C C . GLU A 1 89 ? 3.210 -7.985 -2.939 1.00 94.19 89 GLU A C 1
ATOM 697 O O . GLU A 1 89 ? 4.141 -7.190 -2.828 1.00 94.19 89 GLU A O 1
ATOM 702 N N . GLU A 1 90 ? 1.952 -7.557 -3.047 1.00 94.75 90 GLU A N 1
ATOM 703 C CA . GLU A 1 90 ? 1.585 -6.144 -2.957 1.00 94.75 90 GLU A CA 1
ATOM 704 C C . GLU A 1 90 ? 1.679 -5.628 -1.522 1.00 94.75 90 GLU A C 1
ATOM 706 O O . GLU A 1 90 ? 2.070 -4.476 -1.323 1.00 94.75 90 GLU A O 1
ATOM 711 N N . LEU A 1 91 ? 1.367 -6.473 -0.532 1.00 94.06 91 LEU A N 1
ATOM 712 C CA . LEU A 1 91 ? 1.571 -6.150 0.879 1.00 94.06 91 LEU A CA 1
ATOM 713 C C . LEU A 1 91 ? 3.060 -5.954 1.185 1.00 94.06 91 LEU A C 1
ATOM 715 O O . LEU A 1 91 ? 3.415 -4.986 1.851 1.00 94.06 91 LEU A O 1
ATOM 719 N N . GLU A 1 92 ? 3.935 -6.823 0.676 1.00 93.75 92 GLU A N 1
ATOM 720 C CA . GLU A 1 92 ? 5.385 -6.674 0.858 1.00 93.75 92 GLU A CA 1
ATOM 721 C C . GLU A 1 92 ? 5.884 -5.325 0.325 1.00 93.75 92 GLU A C 1
ATOM 723 O O . GLU A 1 92 ? 6.584 -4.590 1.027 1.00 93.75 92 GLU A O 1
ATOM 728 N N . LEU A 1 93 ? 5.468 -4.969 -0.895 1.00 94.75 93 LEU A N 1
ATOM 729 C CA . LEU A 1 93 ? 5.805 -3.688 -1.517 1.00 94.75 93 LEU A CA 1
ATOM 730 C C . LEU A 1 93 ? 5.232 -2.503 -0.733 1.00 94.75 93 LEU A C 1
ATOM 732 O O . LEU A 1 93 ? 5.895 -1.476 -0.609 1.00 94.75 93 LEU A O 1
ATOM 736 N N . LEU A 1 94 ? 4.018 -2.636 -0.193 1.00 93.88 94 LEU A N 1
ATOM 737 C CA . LEU A 1 94 ? 3.392 -1.623 0.652 1.00 93.88 94 LEU A CA 1
ATOM 738 C C . LEU A 1 94 ? 4.169 -1.421 1.957 1.00 93.88 94 LEU A C 1
ATOM 740 O O . LEU A 1 94 ? 4.433 -0.283 2.332 1.00 93.88 94 LEU A O 1
ATOM 744 N N . CYS A 1 95 ? 4.567 -2.500 2.633 1.00 92.56 95 CYS A N 1
ATOM 745 C CA . CYS A 1 95 ? 5.330 -2.446 3.881 1.00 92.56 95 CYS A CA 1
ATOM 746 C C . CYS A 1 95 ? 6.732 -1.847 3.707 1.00 92.56 95 CYS A C 1
ATOM 748 O O . CYS A 1 95 ? 7.287 -1.335 4.677 1.00 92.56 95 CYS A O 1
ATOM 750 N N . ALA A 1 96 ? 7.296 -1.894 2.498 1.00 91.31 96 ALA A N 1
ATOM 751 C CA . ALA A 1 96 ? 8.553 -1.227 2.168 1.00 91.31 96 ALA A CA 1
ATOM 752 C C . ALA A 1 96 ? 8.403 0.298 1.984 1.00 91.31 96 ALA A C 1
ATOM 754 O O . ALA A 1 96 ? 9.405 1.008 1.900 1.00 91.31 96 ALA A O 1
ATOM 755 N N . MET A 1 97 ? 7.173 0.826 1.914 1.00 89.56 97 MET A N 1
ATOM 756 C CA . MET A 1 97 ? 6.938 2.262 1.758 1.00 89.56 97 MET A CA 1
ATOM 757 C C . MET A 1 97 ? 7.046 3.012 3.095 1.00 89.56 97 MET A C 1
ATOM 759 O O . MET A 1 97 ? 6.576 2.513 4.122 1.00 89.56 97 MET A O 1
ATOM 763 N N . PRO A 1 98 ? 7.587 4.247 3.094 1.00 85.12 98 PRO A N 1
ATOM 764 C CA . PRO A 1 98 ? 7.729 5.043 4.311 1.00 85.12 98 PRO A CA 1
ATOM 765 C C . PRO A 1 98 ? 6.402 5.234 5.059 1.00 85.12 98 PRO A C 1
ATOM 767 O O . PRO A 1 9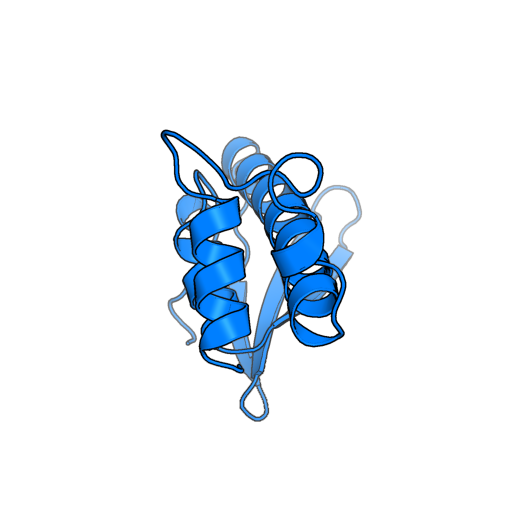8 ? 5.413 5.681 4.475 1.00 85.12 98 PRO A O 1
ATOM 770 N N . GLY A 1 99 ? 6.388 4.909 6.356 1.00 83.25 99 GLY A N 1
ATOM 771 C CA . GLY A 1 99 ? 5.244 5.110 7.256 1.00 83.25 99 GLY A CA 1
ATOM 772 C C . GLY A 1 99 ? 4.038 4.193 7.019 1.00 83.25 99 GLY A C 1
ATOM 773 O O . GLY A 1 99 ? 3.037 4.316 7.719 1.00 83.25 99 GLY A O 1
ATOM 774 N N . ALA A 1 100 ? 4.098 3.276 6.047 1.00 88.06 100 ALA A N 1
ATOM 775 C CA . ALA A 1 100 ? 3.007 2.337 5.791 1.00 88.06 100 ALA A CA 1
ATOM 776 C C . ALA A 1 100 ? 2.984 1.196 6.819 1.00 88.06 100 ALA A C 1
ATOM 778 O O . ALA A 1 100 ? 1.919 0.840 7.318 1.00 88.06 100 ALA A O 1
ATOM 779 N N . ARG A 1 101 ? 4.157 0.640 7.156 1.00 89.12 101 ARG A N 1
ATOM 780 C CA . ARG A 1 101 ? 4.284 -0.477 8.105 1.00 89.12 101 ARG A CA 1
ATOM 781 C C . ARG A 1 101 ? 3.821 -0.110 9.515 1.00 89.12 101 ARG A C 1
ATOM 783 O O . ARG A 1 101 ? 3.177 -0.927 10.158 1.00 89.12 101 ARG A O 1
ATOM 790 N N . ASP A 1 102 ? 4.098 1.110 9.960 1.00 87.81 102 ASP A N 1
ATOM 791 C CA . ASP A 1 102 ? 3.825 1.553 11.335 1.00 87.81 102 ASP A CA 1
ATOM 792 C C . ASP A 1 102 ? 2.327 1.600 11.663 1.00 87.81 102 ASP A C 1
ATOM 794 O O . ASP A 1 102 ? 1.934 1.526 12.823 1.00 87.81 102 ASP A O 1
ATOM 798 N N . ALA A 1 103 ? 1.480 1.715 10.637 1.00 88.50 103 ALA A N 1
ATOM 799 C CA . ALA A 1 103 ? 0.031 1.727 10.788 1.00 88.50 103 ALA A CA 1
ATOM 800 C C . ALA A 1 103 ? -0.606 0.337 10.646 1.00 88.50 103 ALA A C 1
ATOM 802 O O . ALA A 1 103 ? -1.827 0.237 10.752 1.00 88.50 103 ALA A O 1
ATOM 803 N N . LEU A 1 104 ? 0.167 -0.708 10.333 1.00 91.50 104 LEU A N 1
ATOM 804 C CA . LEU A 1 104 ? -0.348 -2.043 10.036 1.00 91.50 104 LEU A CA 1
ATOM 805 C C . LEU A 1 104 ? -0.125 -2.994 11.211 1.00 91.50 104 LEU A C 1
ATOM 807 O O . LEU A 1 104 ? 1.004 -3.326 11.563 1.00 91.50 104 LEU A O 1
ATOM 811 N N . ASP A 1 105 ? -1.222 -3.506 11.753 1.00 91.25 105 ASP A N 1
ATOM 812 C CA . ASP A 1 105 ? -1.224 -4.686 12.605 1.00 91.25 105 ASP A CA 1
ATOM 813 C C . ASP A 1 105 ? -1.164 -5.937 11.719 1.00 91.25 105 ASP A C 1
ATOM 815 O O . ASP A 1 105 ? -2.133 -6.297 11.043 1.00 91.25 105 ASP A O 1
ATOM 819 N N . LEU A 1 106 ? 0.016 -6.560 11.700 1.00 86.88 106 LEU A N 1
ATOM 820 C CA . LEU A 1 106 ? 0.353 -7.738 10.897 1.00 86.88 106 LEU A CA 1
ATOM 821 C C . LEU A 1 106 ? 0.200 -9.054 11.684 1.00 86.88 106 LEU A C 1
ATOM 823 O O . LEU A 1 106 ? 0.596 -10.104 11.190 1.00 86.88 106 LEU A O 1
ATOM 827 N N . THR A 1 107 ? -0.346 -9.020 12.903 1.00 84.25 107 THR A N 1
ATOM 828 C CA . THR A 1 107 ? -0.378 -10.182 13.816 1.00 84.25 107 THR A CA 1
ATOM 829 C C . THR A 1 107 ? -1.266 -11.330 13.311 1.00 84.25 107 THR A C 1
ATOM 831 O O . THR A 1 107 ? -1.108 -12.467 13.743 1.00 84.25 107 THR A O 1
ATOM 834 N N . ALA A 1 108 ? -2.204 -11.047 12.401 1.00 76.75 108 ALA A N 1
ATOM 835 C CA . ALA A 1 108 ? -3.185 -12.004 11.880 1.00 76.75 108 ALA A CA 1
ATOM 836 C C . ALA A 1 108 ? -2.894 -12.478 10.438 1.00 76.75 108 ALA A C 1
ATOM 838 O O . ALA A 1 108 ? -3.822 -12.864 9.716 1.00 76.75 108 ALA A O 1
ATOM 839 N N . LEU A 1 109 ? -1.630 -12.401 10.005 1.00 78.62 109 LEU A N 1
ATOM 840 C CA . LEU A 1 109 ? -1.167 -12.786 8.665 1.00 78.62 109 LEU A CA 1
ATOM 841 C C . LEU A 1 109 ? -0.543 -14.178 8.594 1.00 78.62 109 LEU A C 1
ATOM 843 O O . LEU A 1 109 ? 0.124 -14.581 9.570 1.00 78.62 109 LEU A O 1
#